Protein AF-A0A932BJ67-F1 (afdb_monomer)

Secondary structure (DSSP, 8-state):
-------S--SSSSSSSSSSSSS--S-----------GGGS-HHHHHHTGGGGGGGGGS-HHHHHHHHHHHTTGGGS-HHHHHHHHHHHHHHHT--HHHHHHHHHHHHHHHTS-HHHHHHHHHHHHHHHHS-HHHHHHHHHHHHHTHHHHHHHTTT-------PPPPP---

Structure (mmCIF, N/CA/C/O backbone):
data_AF-A0A932BJ67-F1
#
_entry.id   AF-A0A932BJ67-F1
#
loop_
_atom_site.group_PDB
_atom_site.id
_atom_site.type_symbol
_atom_site.label_atom_id
_atom_site.label_alt_id
_atom_site.label_comp_id
_atom_site.label_asym_id
_atom_site.label_entity_id
_atom_site.label_seq_id
_atom_site.pdbx_PDB_ins_code
_atom_site.Cartn_x
_atom_site.Cartn_y
_atom_site.Cartn_z
_atom_site.occupancy
_atom_site.B_iso_or_equiv
_atom_site.auth_seq_id
_atom_site.auth_comp_id
_atom_site.auth_asym_id
_atom_site.auth_atom_id
_atom_site.pdbx_PDB_model_num
ATOM 1 N N . MET A 1 1 ? 2.052 -10.017 98.185 1.00 53.16 1 MET A N 1
ATOM 2 C CA . MET A 1 1 ? 0.747 -9.329 98.247 1.00 53.16 1 MET A CA 1
ATOM 3 C C . MET A 1 1 ? 0.734 -8.274 97.160 1.00 53.16 1 MET A C 1
ATOM 5 O O . MET A 1 1 ? 1.427 -7.283 97.335 1.00 53.16 1 MET A O 1
ATOM 9 N N . ALA A 1 2 ? 0.057 -8.565 96.046 1.00 41.28 2 ALA A N 1
ATOM 10 C CA . ALA A 1 2 ? -0.454 -7.647 95.013 1.00 41.28 2 ALA A CA 1
ATOM 11 C C . ALA A 1 2 ? -0.386 -8.300 93.616 1.00 41.28 2 ALA A C 1
ATOM 13 O O . ALA A 1 2 ? 0.198 -7.760 92.680 1.00 41.28 2 ALA A O 1
ATOM 14 N N . GLU A 1 3 ? -0.992 -9.483 93.477 1.00 48.59 3 GLU A N 1
ATOM 15 C CA . GLU A 1 3 ? -1.802 -9.699 92.277 1.00 48.59 3 GLU A CA 1
ATOM 16 C C . GLU A 1 3 ? -2.940 -8.674 92.325 1.00 48.59 3 GLU A C 1
ATOM 18 O O . GLU A 1 3 ? -3.549 -8.533 93.379 1.00 48.59 3 GLU A O 1
ATOM 23 N N . GLU A 1 4 ? -3.162 -7.954 91.224 1.00 52.19 4 GLU A N 1
ATOM 24 C CA . GLU A 1 4 ? -4.424 -7.341 90.769 1.00 52.19 4 GLU A CA 1
ATOM 25 C C . GLU A 1 4 ? -4.150 -6.010 90.060 1.00 52.19 4 GLU A C 1
ATOM 27 O O . GLU A 1 4 ? -4.074 -4.958 90.680 1.00 52.19 4 GLU A O 1
ATOM 32 N N . ALA A 1 5 ? -4.040 -6.048 88.731 1.00 48.34 5 ALA A N 1
ATOM 33 C CA . ALA A 1 5 ? -4.591 -5.002 87.856 1.00 48.34 5 ALA A CA 1
ATOM 34 C C . ALA A 1 5 ? -4.538 -5.440 86.383 1.00 48.34 5 ALA A C 1
ATOM 36 O O . ALA A 1 5 ? -4.222 -4.670 85.477 1.00 48.34 5 ALA A O 1
ATOM 37 N N . ALA A 1 6 ? -4.882 -6.702 86.119 1.00 52.22 6 ALA A N 1
ATOM 38 C CA . ALA A 1 6 ? -5.423 -7.054 84.820 1.00 52.22 6 ALA A CA 1
ATOM 39 C C . ALA A 1 6 ? -6.710 -6.233 84.589 1.00 52.22 6 ALA A C 1
ATOM 41 O O . ALA A 1 6 ? -7.484 -6.018 85.520 1.00 52.22 6 ALA A O 1
ATOM 42 N N . ARG A 1 7 ? -6.991 -5.891 83.323 1.00 53.81 7 ARG A N 1
ATOM 43 C CA . ARG A 1 7 ? -8.302 -5.433 82.803 1.00 53.81 7 ARG A CA 1
ATOM 44 C C . ARG A 1 7 ? -8.608 -3.932 82.810 1.00 53.81 7 ARG A C 1
ATOM 46 O O . ARG A 1 7 ? -9.750 -3.570 83.057 1.00 53.81 7 ARG A O 1
ATOM 53 N N . ARG A 1 8 ? -7.689 -3.040 82.433 1.00 56.88 8 ARG A N 1
ATOM 54 C CA . ARG A 1 8 ? -8.088 -1.688 81.973 1.00 56.88 8 ARG A CA 1
ATOM 55 C C . ARG A 1 8 ? -7.159 -1.176 80.882 1.00 56.88 8 ARG A C 1
ATOM 57 O O . ARG A 1 8 ? -6.176 -0.526 81.197 1.00 56.88 8 ARG A O 1
ATOM 64 N N . THR A 1 9 ? -7.457 -1.516 79.624 1.00 50.31 9 THR A N 1
ATOM 65 C CA . THR A 1 9 ? -7.106 -0.776 78.377 1.00 50.31 9 THR A CA 1
ATOM 66 C C . THR A 1 9 ? -7.390 -1.632 77.130 1.00 50.31 9 THR A C 1
ATOM 68 O O . THR A 1 9 ? -6.640 -1.648 76.165 1.00 50.31 9 THR A O 1
ATOM 71 N N . LEU A 1 10 ? -8.507 -2.360 77.105 1.00 53.25 10 LEU A N 1
ATOM 72 C CA . LEU A 1 10 ? -8.979 -3.036 75.895 1.00 53.25 10 LEU A CA 1
ATOM 73 C C . LEU A 1 10 ? -10.316 -2.417 75.515 1.00 53.25 10 LEU A C 1
ATOM 75 O O . LEU A 1 10 ? -11.318 -2.836 76.068 1.00 53.25 10 LEU A O 1
ATOM 79 N N . THR A 1 11 ? -10.283 -1.392 74.651 1.00 51.72 11 THR A N 1
ATOM 80 C CA . THR A 1 11 ? -11.343 -0.973 73.694 1.00 51.72 11 THR A CA 1
ATOM 81 C C . THR A 1 11 ? -11.142 0.479 73.226 1.00 51.72 11 THR A C 1
ATOM 83 O O . THR A 1 11 ? -12.048 1.298 73.323 1.00 51.72 11 THR A O 1
ATOM 86 N N . ARG A 1 12 ? -9.962 0.849 72.712 1.00 49.72 12 ARG A N 1
ATOM 87 C CA . ARG A 1 12 ? -9.791 2.068 71.884 1.00 49.72 12 ARG A CA 1
ATOM 88 C C . ARG A 1 12 ? -8.692 1.866 70.838 1.00 49.72 12 ARG A C 1
ATOM 90 O O . ARG A 1 12 ? -7.729 2.613 70.785 1.00 49.72 12 ARG A O 1
ATOM 97 N N . ALA A 1 13 ? -8.812 0.813 70.034 1.00 47.31 13 ALA A N 1
ATOM 98 C CA . ALA A 1 13 ? -7.899 0.574 68.912 1.00 47.31 13 ALA A CA 1
ATOM 99 C C . ALA A 1 13 ? -8.558 -0.224 67.769 1.00 47.31 13 ALA A C 1
ATOM 101 O O . ALA A 1 13 ? -7.899 -1.012 67.106 1.00 47.31 13 ALA A O 1
ATOM 102 N N . LEU A 1 14 ? -9.867 -0.051 67.542 1.00 47.88 14 LEU A N 1
ATOM 103 C CA . LEU A 1 14 ? -10.596 -0.686 66.430 1.00 47.88 14 LEU A CA 1
ATOM 104 C C . LEU A 1 14 ? -11.638 0.272 65.830 1.00 47.88 14 LEU A C 1
ATOM 106 O O . LEU A 1 14 ? -12.799 -0.071 65.654 1.00 47.88 14 LEU A O 1
ATOM 110 N N . ALA A 1 15 ? -11.236 1.509 65.548 1.00 46.47 15 ALA A N 1
ATOM 111 C CA . ALA A 1 15 ? -12.067 2.467 64.810 1.00 46.47 15 ALA A CA 1
ATOM 112 C C . ALA A 1 15 ? -11.226 3.319 63.843 1.00 46.47 15 ALA A C 1
ATOM 114 O O . ALA A 1 15 ? -11.505 4.493 63.635 1.00 46.47 15 ALA A O 1
ATOM 115 N N . ALA A 1 16 ? -10.163 2.738 63.278 1.00 45.53 16 ALA A N 1
ATOM 116 C CA . ALA A 1 16 ? -9.284 3.417 62.320 1.00 45.53 16 ALA A CA 1
ATOM 117 C C . ALA A 1 16 ? -8.876 2.538 61.118 1.00 45.53 16 ALA A C 1
ATOM 119 O O . ALA A 1 16 ? -7.980 2.907 60.370 1.00 45.53 16 ALA A O 1
ATOM 120 N N . ILE A 1 17 ? -9.519 1.378 60.910 1.00 50.59 17 ILE A N 1
ATOM 121 C CA . ILE A 1 17 ? -9.182 0.435 59.817 1.00 50.59 17 ILE A CA 1
ATOM 122 C C . ILE A 1 17 ? -10.458 -0.090 59.120 1.00 50.59 17 ILE A C 1
ATOM 124 O O . ILE A 1 17 ? -10.530 -1.234 58.693 1.00 50.59 17 ILE A O 1
ATOM 128 N N . ALA A 1 18 ? -11.511 0.727 59.022 1.00 47.97 18 ALA A N 1
ATOM 129 C CA . ALA A 1 18 ? -12.758 0.319 58.353 1.00 47.97 18 ALA A CA 1
ATOM 130 C C . ALA A 1 18 ? -13.385 1.400 57.454 1.00 47.97 18 ALA A C 1
ATOM 132 O O . ALA A 1 18 ? -14.514 1.240 57.003 1.00 47.97 18 ALA A O 1
ATOM 133 N N . LEU A 1 19 ? -12.665 2.488 57.151 1.00 49.69 19 LEU A N 1
ATOM 134 C CA . LEU A 1 19 ? -13.170 3.544 56.266 1.00 49.69 19 LEU A CA 1
ATOM 135 C C . LEU A 1 19 ? -12.061 4.176 55.413 1.00 49.69 19 LEU A C 1
ATOM 137 O O . LEU A 1 19 ? -11.805 5.368 55.499 1.00 49.69 19 LEU A O 1
ATOM 141 N N . ALA A 1 20 ? -11.377 3.367 54.602 1.00 43.19 20 ALA A N 1
ATOM 142 C CA . ALA A 1 20 ? -10.624 3.856 53.434 1.00 43.19 20 ALA A CA 1
ATOM 143 C C . ALA A 1 20 ? -10.311 2.755 52.396 1.00 43.19 20 ALA A C 1
ATOM 145 O O . ALA A 1 20 ? -9.479 2.951 51.519 1.00 43.19 20 ALA A O 1
ATOM 146 N N . LEU A 1 21 ? -10.979 1.597 52.462 1.00 48.56 21 LEU A N 1
ATOM 147 C CA . LEU A 1 21 ? -10.859 0.506 51.480 1.00 48.56 21 LEU A CA 1
ATOM 148 C C . LEU A 1 21 ? -12.077 0.457 50.538 1.00 48.56 21 LEU A C 1
ATOM 150 O O . LEU A 1 21 ? -12.533 -0.612 50.150 1.00 48.56 21 LEU A O 1
ATOM 154 N N . ALA A 1 22 ? -12.633 1.620 50.186 1.00 48.34 22 ALA A N 1
ATOM 155 C CA . ALA A 1 22 ? -13.812 1.727 49.319 1.00 48.34 22 ALA A CA 1
ATOM 156 C C . ALA A 1 22 ? -13.675 2.795 48.213 1.00 48.34 22 ALA A C 1
ATOM 158 O O . ALA A 1 22 ? -14.675 3.255 47.674 1.00 48.34 22 ALA A O 1
ATOM 159 N N . VAL A 1 23 ? -12.447 3.184 47.842 1.00 47.44 23 VAL A N 1
ATOM 160 C CA . VAL A 1 23 ? -12.171 4.033 46.662 1.00 47.44 23 VAL A CA 1
ATOM 161 C C . VAL A 1 23 ? -10.951 3.485 45.915 1.00 47.44 23 VAL A C 1
ATOM 163 O O . VAL A 1 23 ? -9.901 4.109 45.821 1.00 47.44 23 VAL A O 1
ATOM 166 N N . SER A 1 24 ? -11.031 2.252 45.421 1.00 49.16 24 SER A N 1
ATOM 167 C CA . SER A 1 24 ? -10.001 1.708 44.510 1.00 49.16 24 SER A CA 1
ATOM 168 C C . SER A 1 24 ? -10.584 0.924 43.336 1.00 49.16 24 SER A C 1
ATOM 170 O O . SER A 1 24 ? -9.870 0.198 42.656 1.00 49.16 24 SER A O 1
ATOM 172 N N . ALA A 1 25 ? -11.874 1.109 43.050 1.00 50.03 25 ALA A N 1
ATOM 173 C CA . ALA A 1 25 ? -12.553 0.463 41.931 1.00 50.03 25 ALA A CA 1
ATOM 174 C C . ALA A 1 25 ? -13.132 1.466 40.919 1.00 50.03 25 ALA A C 1
ATOM 176 O O . ALA A 1 25 ? -14.080 1.144 40.207 1.00 50.03 25 ALA A O 1
ATOM 177 N N . VAL A 1 26 ? -12.556 2.671 40.795 1.00 52.72 26 VAL A N 1
ATOM 178 C CA . VAL A 1 26 ? -12.722 3.428 39.545 1.00 52.72 26 VAL A CA 1
ATOM 179 C C . VAL A 1 26 ? -11.823 2.755 38.526 1.00 52.72 26 VAL A C 1
ATOM 181 O O . VAL A 1 26 ? -10.625 3.010 38.445 1.00 52.72 26 VAL A O 1
ATOM 184 N N . ALA A 1 27 ? -12.449 1.794 37.855 1.00 53.69 27 ALA A N 1
ATOM 185 C CA . ALA A 1 27 ? -12.064 1.153 36.620 1.00 53.69 27 ALA A CA 1
ATOM 186 C C . ALA A 1 27 ? -10.825 1.772 35.968 1.00 53.69 27 ALA A C 1
ATOM 188 O O . ALA A 1 27 ? -10.842 2.910 35.493 1.00 53.69 27 ALA A O 1
ATOM 189 N N . ALA A 1 28 ? -9.787 0.950 35.850 1.00 51.56 28 ALA A N 1
ATOM 190 C CA . ALA A 1 28 ? -8.771 1.081 34.827 1.00 51.56 28 ALA A CA 1
ATOM 191 C C . ALA A 1 28 ? -9.424 0.967 33.434 1.00 51.56 28 ALA A C 1
ATOM 193 O O . ALA A 1 28 ? -9.217 0.004 32.702 1.00 51.56 28 ALA A O 1
ATOM 194 N N . ALA A 1 29 ? -10.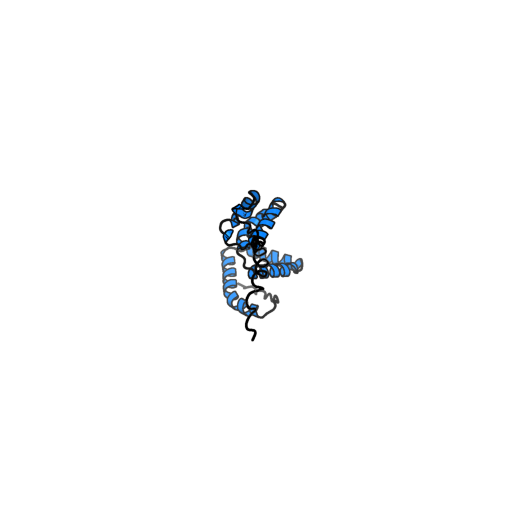217 1.963 33.042 1.00 55.22 29 ALA A N 1
ATOM 195 C CA . ALA A 1 29 ? -10.509 2.257 31.654 1.00 55.22 29 ALA A CA 1
ATOM 196 C C . ALA A 1 29 ? -9.254 2.926 31.084 1.00 55.22 29 ALA A C 1
ATOM 198 O O . ALA A 1 29 ? -9.207 4.130 30.839 1.00 55.22 29 ALA A O 1
ATOM 199 N N . GLY A 1 30 ? -8.193 2.129 30.917 1.00 52.66 30 GLY A N 1
ATOM 200 C CA . GLY A 1 30 ? -7.104 2.512 30.029 1.00 52.66 30 GLY A CA 1
ATOM 201 C C . GLY A 1 30 ? -7.714 2.876 28.672 1.00 52.66 30 GLY A C 1
ATOM 202 O O . GLY A 1 30 ? -8.714 2.268 28.286 1.00 52.66 30 GLY A O 1
ATOM 203 N N . PRO A 1 31 ? -7.180 3.875 27.950 1.00 56.72 31 PRO A N 1
ATOM 204 C CA . PRO A 1 31 ? -7.779 4.335 26.707 1.00 56.72 31 PRO A CA 1
ATOM 205 C C . PRO A 1 31 ? -7.912 3.151 25.751 1.00 56.72 31 PRO A C 1
ATOM 207 O O . PRO A 1 31 ? -6.915 2.660 25.211 1.00 56.72 31 PRO A O 1
ATOM 210 N N . SER A 1 32 ? -9.146 2.683 25.554 1.00 55.66 32 SER A N 1
ATOM 211 C CA . SER A 1 32 ? -9.471 1.683 24.550 1.00 55.66 32 SER A CA 1
ATOM 212 C C . SER A 1 32 ? -8.956 2.229 23.231 1.00 55.66 32 SER A C 1
ATOM 214 O O . SER A 1 32 ? -9.463 3.235 22.726 1.00 55.66 32 SER A O 1
ATOM 216 N N . LYS A 1 33 ? -7.882 1.629 22.701 1.00 60.28 33 LYS A N 1
ATOM 217 C CA . LYS A 1 33 ? -7.380 1.965 21.368 1.00 60.28 33 LYS A CA 1
ATOM 218 C C . LYS A 1 33 ? -8.589 1.845 20.451 1.00 60.28 33 LYS A C 1
ATOM 220 O O . LYS A 1 33 ? -9.121 0.750 20.309 1.00 60.28 33 LYS A O 1
ATOM 225 N N . LYS A 1 34 ? -9.069 2.969 19.907 1.00 63.41 34 LYS A N 1
ATOM 226 C CA . LYS A 1 34 ? -10.185 2.971 18.957 1.00 63.41 34 LYS A CA 1
ATOM 227 C C . LYS A 1 34 ? -9.774 2.049 17.820 1.00 63.41 34 LYS A C 1
ATOM 229 O O . LYS A 1 34 ? -8.873 2.373 17.045 1.00 63.41 34 LYS A O 1
ATOM 234 N N . ASN A 1 35 ? -10.372 0.867 17.789 1.00 66.44 35 ASN A N 1
ATOM 235 C CA . ASN A 1 35 ? -9.978 -0.202 16.888 1.00 66.44 35 ASN A CA 1
ATOM 236 C C . ASN A 1 35 ? -10.684 -0.070 15.536 1.00 66.44 35 ASN A C 1
ATOM 238 O O . ASN A 1 35 ? -10.755 -1.067 14.832 1.00 66.44 35 ASN A O 1
ATOM 242 N N . HIS A 1 36 ? -11.170 1.132 15.175 1.00 80.62 36 HIS A N 1
ATOM 243 C CA . HIS A 1 36 ? -11.802 1.481 13.895 1.00 80.62 36 HIS A CA 1
ATOM 244 C C . HIS A 1 36 ? -12.485 0.268 13.258 1.00 80.62 36 HIS A C 1
ATOM 246 O O . HIS A 1 36 ? -12.037 -0.229 12.217 1.00 80.62 36 HIS A O 1
ATOM 252 N N . SER A 1 37 ? -13.472 -0.293 13.962 1.00 89.94 37 SER A N 1
ATOM 253 C CA . SER A 1 37 ? -14.210 -1.447 13.449 1.00 89.94 37 SER A CA 1
ATOM 254 C C . SER A 1 37 ? -14.924 -1.044 12.157 1.00 89.94 37 SER A C 1
ATOM 256 O O . SER A 1 37 ? -15.171 0.143 11.935 1.00 89.94 37 SER A O 1
ATOM 258 N N . TRP A 1 38 ? -15.226 -1.996 11.265 1.00 92.50 38 TRP A N 1
ATOM 259 C CA . TRP A 1 38 ? -15.860 -1.654 9.980 1.00 92.50 38 TRP A CA 1
ATOM 260 C C . TRP A 1 38 ? -17.158 -0.845 10.170 1.00 92.50 38 TRP A C 1
ATOM 262 O O . TRP A 1 38 ? -17.426 0.082 9.412 1.00 92.50 38 TRP A O 1
ATOM 272 N N . ALA A 1 39 ? -17.922 -1.155 11.222 1.00 91.25 39 ALA A N 1
ATOM 273 C CA . ALA A 1 39 ? -19.176 -0.486 11.562 1.00 91.25 39 ALA A CA 1
ATOM 274 C C . ALA A 1 39 ? -19.007 0.950 12.101 1.00 91.25 39 ALA A C 1
ATOM 276 O O . ALA A 1 39 ? -19.938 1.741 12.012 1.00 91.25 39 ALA A O 1
ATOM 277 N N . GLU A 1 40 ? -17.837 1.307 12.638 1.00 90.56 40 GLU A N 1
ATOM 278 C CA . GLU A 1 40 ? -17.542 2.663 13.137 1.00 90.56 40 GLU A CA 1
ATOM 279 C C . GLU A 1 40 ? -17.156 3.647 12.019 1.00 90.56 40 GLU A C 1
ATOM 281 O O . GLU A 1 40 ? -16.989 4.843 12.270 1.00 90.56 40 GLU A O 1
ATOM 286 N N . LEU A 1 41 ? -16.951 3.151 10.796 1.00 93.81 41 LEU A N 1
ATOM 287 C CA . LEU A 1 41 ? -16.584 3.971 9.647 1.00 93.81 41 LEU A CA 1
ATOM 288 C C . LEU A 1 41 ? -17.795 4.754 9.135 1.00 93.81 41 LEU A C 1
ATOM 290 O O . LEU A 1 41 ? -18.899 4.217 9.057 1.00 93.81 41 LEU A O 1
ATOM 294 N N . THR A 1 42 ? -17.575 6.003 8.717 1.00 94.62 42 THR A N 1
ATOM 295 C CA . THR A 1 42 ? -18.616 6.790 8.035 1.00 94.62 42 THR A CA 1
ATOM 296 C C . THR A 1 42 ? -18.973 6.157 6.690 1.00 94.62 42 THR A C 1
ATOM 298 O O . THR A 1 42 ? -18.156 5.433 6.120 1.00 94.62 42 THR A O 1
ATOM 301 N N . VAL A 1 43 ? -20.158 6.458 6.150 1.00 94.88 43 VAL A N 1
ATOM 302 C CA . VAL A 1 43 ? -20.604 5.931 4.845 1.00 94.88 43 VAL A CA 1
ATOM 303 C C . VAL A 1 43 ? -19.553 6.196 3.759 1.00 94.88 43 VAL A C 1
ATOM 305 O O . VAL A 1 43 ? -19.050 5.248 3.164 1.00 94.88 43 VAL A O 1
ATOM 308 N N . ASP A 1 44 ? -19.082 7.440 3.635 1.00 93.81 44 ASP A N 1
ATOM 309 C CA . ASP A 1 44 ? -18.020 7.810 2.686 1.00 93.81 44 ASP A CA 1
ATOM 310 C C . ASP A 1 44 ? -16.725 6.999 2.880 1.00 93.81 44 ASP A C 1
ATOM 312 O O . ASP A 1 44 ? -16.042 6.630 1.925 1.00 93.81 44 ASP A O 1
ATOM 316 N N . GLN A 1 45 ? -16.351 6.705 4.131 1.00 95.38 45 GLN A N 1
ATOM 317 C CA . GLN A 1 45 ? -15.162 5.900 4.412 1.00 95.38 45 GLN A CA 1
ATOM 318 C C . GLN A 1 45 ? -15.369 4.446 3.999 1.00 95.38 45 GLN A C 1
ATOM 320 O O . GLN A 1 45 ? -14.443 3.845 3.456 1.00 95.38 45 GLN A O 1
ATOM 325 N N . GLN A 1 46 ? -16.553 3.885 4.244 1.00 95.94 46 GLN A N 1
ATOM 326 C CA . GLN A 1 46 ? -16.889 2.523 3.838 1.00 95.94 46 GLN A CA 1
ATOM 327 C C . GLN A 1 46 ? -16.903 2.380 2.316 1.00 95.94 46 GLN A C 1
ATOM 329 O O . GLN A 1 46 ? -16.399 1.380 1.809 1.00 95.94 46 GLN A O 1
ATOM 334 N N . GLU A 1 47 ? -17.405 3.380 1.590 1.00 95.06 47 GLU A N 1
ATOM 335 C CA . GLU A 1 47 ? -17.383 3.401 0.124 1.00 95.06 47 GLU A CA 1
ATOM 336 C C . GLU A 1 47 ? -15.954 3.415 -0.417 1.00 95.06 47 GLU A C 1
ATOM 338 O O . GLU A 1 47 ? -15.577 2.570 -1.231 1.00 95.06 47 GLU A O 1
ATOM 343 N N . VAL A 1 48 ? -15.112 4.323 0.088 1.00 96.06 48 VAL A N 1
ATOM 344 C CA . VAL A 1 48 ? -13.711 4.402 -0.345 1.00 96.06 48 VAL A CA 1
ATOM 345 C C . VAL A 1 48 ? -12.955 3.119 -0.004 1.00 96.06 48 VAL A C 1
ATOM 347 O O . VAL A 1 48 ? -12.133 2.667 -0.800 1.00 96.06 48 VAL A O 1
ATOM 350 N N . LEU A 1 49 ? -13.215 2.529 1.164 1.00 96.62 49 LEU A N 1
ATOM 351 C CA . LEU A 1 49 ? -12.513 1.347 1.670 1.00 96.62 49 LEU A CA 1
ATOM 352 C C . LEU A 1 49 ? -13.180 0.024 1.281 1.00 96.62 49 LEU A C 1
ATOM 354 O O . LEU A 1 49 ? -12.732 -1.028 1.743 1.00 96.62 49 LEU A O 1
ATOM 358 N N . ALA A 1 50 ? -14.200 0.045 0.418 1.00 94.81 50 ALA A N 1
ATOM 359 C CA . ALA A 1 50 ? -14.949 -1.138 0.004 1.00 94.81 50 ALA A CA 1
ATOM 360 C C . ALA A 1 50 ? -14.059 -2.319 -0.443 1.00 94.81 50 ALA A C 1
ATOM 362 O O . ALA A 1 50 ? -14.328 -3.441 0.001 1.00 94.81 50 ALA A O 1
ATOM 363 N N . PRO A 1 51 ? -12.951 -2.123 -1.200 1.00 94.31 51 PRO A N 1
ATOM 364 C CA . PRO A 1 51 ? -12.062 -3.229 -1.572 1.00 94.31 51 PRO A CA 1
ATOM 365 C C . PRO A 1 51 ? -11.422 -3.955 -0.380 1.00 94.31 51 PRO A C 1
ATOM 367 O O . PRO A 1 51 ? -11.041 -5.115 -0.498 1.00 94.31 51 PRO A O 1
ATOM 370 N N . LEU A 1 52 ? -11.289 -3.294 0.774 1.00 95.44 52 LEU A N 1
ATOM 371 C CA . LEU A 1 52 ? -10.684 -3.874 1.975 1.00 95.44 52 LEU A CA 1
ATOM 372 C C . LEU A 1 52 ? -11.683 -4.558 2.899 1.00 95.44 52 LEU A C 1
ATOM 374 O O . LEU A 1 52 ? -11.240 -5.264 3.806 1.00 95.44 52 LEU A O 1
ATOM 378 N N . LYS A 1 53 ? -12.993 -4.395 2.676 1.00 94.44 53 LYS A N 1
ATOM 379 C CA . LYS A 1 53 ? -14.045 -4.975 3.523 1.00 94.44 53 LYS A CA 1
ATOM 380 C C . LYS A 1 53 ? -13.799 -6.451 3.877 1.00 94.44 53 LYS A C 1
ATOM 382 O O . LYS A 1 53 ? -13.837 -6.762 5.066 1.00 94.44 53 LYS A O 1
ATOM 387 N N . PRO A 1 54 ? -13.454 -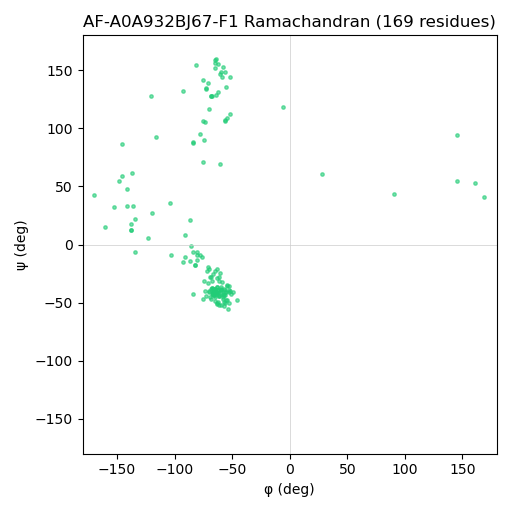7.355 2.931 1.00 93.44 54 PRO A N 1
ATOM 388 C CA . PRO A 1 54 ? -13.307 -8.785 3.232 1.00 93.44 54 PRO A CA 1
ATOM 389 C C . PRO A 1 54 ? -12.186 -9.118 4.224 1.00 93.44 54 PRO A C 1
ATOM 391 O O . PRO A 1 54 ? -12.185 -10.187 4.823 1.00 93.44 54 PRO A O 1
ATOM 394 N N . ARG A 1 55 ? -11.209 -8.222 4.387 1.00 91.88 55 ARG A N 1
ATOM 395 C CA . ARG A 1 55 ? -10.031 -8.432 5.241 1.00 91.88 55 ARG A CA 1
ATOM 396 C C . ARG A 1 55 ? -9.864 -7.374 6.312 1.00 91.88 55 ARG A C 1
ATOM 398 O O . ARG A 1 55 ? -8.844 -7.377 6.995 1.00 91.88 55 ARG A O 1
ATOM 405 N N . TRP A 1 56 ? -10.819 -6.458 6.447 1.00 93.50 56 TRP A N 1
ATOM 406 C CA . TRP A 1 56 ? -10.722 -5.348 7.387 1.00 93.50 56 TRP A CA 1
ATOM 407 C C . TRP A 1 56 ? -10.410 -5.848 8.796 1.00 93.50 56 TRP A C 1
ATOM 409 O O . TRP A 1 56 ? -9.514 -5.324 9.461 1.00 93.50 56 TRP A O 1
ATOM 419 N N . GLU A 1 57 ? -11.048 -6.954 9.185 1.00 91.31 57 GLU A N 1
ATOM 420 C CA . GLU A 1 57 ? -10.842 -7.551 10.497 1.00 91.31 57 GLU A CA 1
ATOM 421 C C . GLU A 1 57 ? -9.467 -8.212 10.687 1.00 91.31 57 GLU A C 1
ATOM 423 O O . GLU A 1 57 ? -8.966 -8.292 11.805 1.00 91.31 57 GLU A O 1
ATOM 428 N N . GLN A 1 58 ? -8.785 -8.578 9.604 1.00 90.94 58 GLN A N 1
ATOM 429 C CA . GLN A 1 58 ? -7.423 -9.122 9.642 1.00 90.94 58 GLN A CA 1
ATOM 430 C C . GLN A 1 58 ? -6.358 -8.018 9.736 1.00 90.94 58 GLN A C 1
ATOM 432 O O . GLN A 1 58 ? -5.207 -8.283 10.084 1.00 90.94 58 GLN A O 1
ATOM 437 N N . LEU A 1 59 ? -6.715 -6.769 9.417 1.00 90.25 59 LEU A N 1
ATOM 438 C CA . LEU A 1 59 ? -5.798 -5.641 9.532 1.00 90.25 59 LEU A CA 1
ATOM 439 C C . LEU A 1 59 ? -5.595 -5.287 11.003 1.00 90.25 59 LEU A C 1
ATOM 441 O O . LEU A 1 59 ? -6.558 -5.113 11.747 1.00 90.25 59 LEU A O 1
ATOM 445 N N . GLY A 1 60 ? -4.344 -5.087 11.414 1.00 89.94 60 GLY A N 1
ATOM 446 C CA . GLY A 1 60 ? -4.050 -4.576 12.752 1.00 89.94 60 GLY A CA 1
ATOM 447 C C . GLY A 1 60 ? -4.562 -3.142 12.938 1.00 89.94 60 GLY A C 1
ATOM 448 O O . GLY A 1 60 ? -4.669 -2.375 11.975 1.00 89.94 60 GLY A O 1
ATOM 449 N N . ALA A 1 61 ? -4.806 -2.728 14.184 1.00 90.50 61 ALA A N 1
ATOM 450 C CA . ALA A 1 61 ? -5.351 -1.402 14.509 1.00 90.50 61 ALA A CA 1
ATOM 451 C C . ALA A 1 61 ? -4.561 -0.233 13.878 1.00 90.50 61 ALA A C 1
ATOM 453 O O . ALA A 1 61 ? -5.134 0.762 13.432 1.00 90.50 61 ALA A O 1
ATOM 454 N N . GLU A 1 62 ? -3.233 -0.355 13.777 1.00 89.19 62 GLU A N 1
ATOM 455 C CA . GLU A 1 62 ? -2.391 0.655 13.127 1.00 89.19 62 GLU A CA 1
ATOM 456 C C . GLU A 1 62 ? -2.631 0.745 11.608 1.00 89.19 62 GLU A C 1
ATOM 458 O O . GLU A 1 62 ? -2.605 1.838 11.042 1.00 89.19 62 GLU A O 1
ATOM 463 N N . GLN A 1 63 ? -2.869 -0.389 10.937 1.00 90.19 63 GLN A N 1
ATOM 464 C CA . GLN A 1 63 ? -3.185 -0.424 9.506 1.00 90.19 63 GLN A CA 1
ATOM 465 C C . GLN A 1 63 ? -4.565 0.173 9.244 1.00 90.19 63 GLN A C 1
ATOM 467 O O . GLN A 1 63 ? -4.680 1.021 8.360 1.00 90.19 63 GLN A O 1
ATOM 472 N N . ARG A 1 64 ? -5.575 -0.201 10.043 1.00 93.31 64 ARG A N 1
ATOM 473 C CA . ARG A 1 64 ? -6.928 0.369 9.952 1.00 93.31 64 ARG A CA 1
ATOM 474 C C . ARG A 1 64 ? -6.888 1.886 10.101 1.00 93.31 64 ARG A C 1
ATOM 476 O O . ARG A 1 64 ? -7.331 2.598 9.208 1.00 93.31 64 ARG A O 1
ATOM 483 N N . ARG A 1 65 ? -6.220 2.400 11.144 1.00 93.38 65 ARG A N 1
ATOM 484 C CA . ARG A 1 65 ? -6.050 3.849 11.362 1.00 93.38 65 ARG A CA 1
ATOM 485 C C . ARG A 1 65 ? -5.415 4.563 10.160 1.00 93.38 65 ARG A C 1
ATOM 487 O O . ARG A 1 65 ? -5.839 5.659 9.798 1.00 93.38 65 ARG A O 1
ATOM 494 N N . LYS A 1 66 ? -4.408 3.957 9.520 1.00 92.75 66 LYS A N 1
ATOM 495 C CA . LYS A 1 66 ? -3.771 4.524 8.316 1.00 92.75 66 LYS A CA 1
ATOM 496 C C . LYS A 1 66 ? -4.725 4.561 7.123 1.00 92.75 66 LYS A C 1
ATOM 498 O O . LYS A 1 66 ? -4.761 5.576 6.433 1.00 92.75 66 LYS A O 1
ATOM 503 N N . TRP A 1 67 ? -5.493 3.497 6.898 1.00 95.12 67 TRP A N 1
ATOM 504 C CA . TRP A 1 67 ? -6.483 3.439 5.821 1.00 95.12 67 TRP A CA 1
ATOM 505 C C . TRP A 1 67 ? -7.630 4.425 6.027 1.00 95.12 67 TRP A C 1
ATOM 507 O O . TRP A 1 67 ? -7.962 5.146 5.091 1.00 95.12 67 TRP A O 1
ATOM 517 N N . VAL A 1 68 ? -8.133 4.571 7.255 1.00 95.44 68 VAL A N 1
ATOM 518 C CA . VAL A 1 68 ? -9.109 5.619 7.603 1.00 95.44 68 VAL A CA 1
ATOM 519 C C . VAL A 1 68 ? -8.548 7.015 7.301 1.00 95.44 68 VAL A C 1
ATOM 521 O O . VAL A 1 68 ? -9.220 7.848 6.696 1.00 95.44 68 VAL A O 1
ATOM 524 N N . GLY A 1 69 ? -7.277 7.271 7.629 1.00 95.31 69 GLY A N 1
ATOM 525 C CA . GLY A 1 69 ? -6.612 8.534 7.284 1.00 95.31 69 GLY A CA 1
ATOM 526 C C . GLY A 1 69 ? -6.402 8.761 5.778 1.00 95.31 69 GLY A C 1
ATOM 527 O O . GLY A 1 69 ? -6.286 9.906 5.335 1.00 95.31 69 GLY A O 1
ATOM 528 N N . ILE A 1 70 ? -6.331 7.698 4.971 1.00 95.50 70 ILE A N 1
ATOM 529 C CA . ILE A 1 70 ? -6.330 7.797 3.502 1.00 95.50 70 ILE A CA 1
ATOM 530 C C . ILE A 1 70 ? -7.743 8.108 3.010 1.00 95.50 70 ILE A C 1
ATOM 532 O O . ILE A 1 70 ? -7.898 9.054 2.244 1.00 95.50 70 ILE A O 1
ATOM 536 N N . ALA A 1 71 ? -8.754 7.390 3.505 1.00 95.94 71 ALA A N 1
ATOM 537 C CA . ALA A 1 71 ? -10.154 7.603 3.149 1.00 95.94 71 ALA A CA 1
ATOM 538 C C . ALA A 1 71 ? -10.604 9.043 3.429 1.00 95.94 71 ALA A C 1
ATOM 540 O O . ALA A 1 71 ? -11.207 9.670 2.569 1.00 95.94 71 ALA A O 1
ATOM 541 N N . LYS A 1 72 ? -10.182 9.634 4.556 1.00 96.12 72 LYS A N 1
ATOM 542 C CA . LYS A 1 72 ? -10.460 11.046 4.876 1.00 96.12 72 LYS A CA 1
ATOM 543 C C . LYS A 1 72 ? -9.914 12.040 3.837 1.00 96.12 72 LYS A C 1
ATOM 545 O O . LYS A 1 72 ? -10.489 13.104 3.647 1.00 96.12 72 LYS A O 1
ATOM 550 N N . ARG A 1 73 ? -8.783 11.733 3.196 1.00 96.56 73 ARG A N 1
ATOM 551 C CA . ARG A 1 73 ? -8.142 12.612 2.196 1.00 96.56 73 ARG A CA 1
ATOM 552 C C . ARG A 1 73 ? -8.573 12.300 0.767 1.00 96.56 73 ARG A C 1
ATOM 554 O O . ARG A 1 73 ? -8.321 13.108 -0.118 1.00 96.56 73 ARG A O 1
ATOM 561 N N . TYR A 1 74 ? -9.181 11.138 0.548 1.00 96.81 74 TYR A N 1
ATOM 562 C CA . TYR A 1 74 ? -9.527 10.616 -0.768 1.00 96.81 74 TYR A CA 1
ATOM 563 C C . TYR A 1 74 ? -10.406 11.569 -1.601 1.00 96.81 74 TYR A C 1
ATOM 565 O O . TYR A 1 74 ? -10.045 11.796 -2.757 1.00 96.81 74 TYR A O 1
ATOM 573 N N . PRO A 1 75 ? -11.453 12.219 -1.045 1.00 95.25 75 PRO A N 1
ATOM 574 C CA . PRO A 1 75 ? -12.286 13.148 -1.816 1.00 95.25 75 PRO A CA 1
ATOM 575 C C . PRO A 1 75 ? -11.519 14.358 -2.369 1.00 95.25 75 PRO A C 1
ATOM 577 O O . PRO A 1 75 ? -11.873 14.885 -3.416 1.00 95.25 75 PRO A O 1
ATOM 580 N N . GLY A 1 76 ? -10.440 14.780 -1.698 1.00 96.00 76 GLY A N 1
ATOM 581 C CA . GLY A 1 76 ? -9.590 15.893 -2.137 1.00 96.00 76 GLY A CA 1
ATOM 582 C C . GLY A 1 76 ? -8.480 15.504 -3.121 1.00 96.00 76 GLY A C 1
ATOM 583 O O . GLY A 1 76 ? -7.705 16.364 -3.532 1.00 96.00 76 GLY A O 1
ATOM 584 N N . MET A 1 77 ? -8.346 14.220 -3.472 1.00 96.44 77 MET A N 1
ATOM 585 C CA . MET A 1 77 ? -7.343 13.753 -4.435 1.00 96.44 77 MET A CA 1
ATOM 586 C C . MET A 1 77 ? -7.809 13.971 -5.875 1.00 96.44 77 MET A C 1
ATOM 588 O O . MET A 1 77 ? -9.005 13.951 -6.160 1.00 96.44 77 MET A O 1
ATOM 592 N N . LYS A 1 78 ? -6.867 14.088 -6.817 1.00 97.88 78 LYS A N 1
ATOM 593 C CA . LYS A 1 78 ? -7.210 14.142 -8.247 1.00 97.88 78 LYS A CA 1
ATOM 594 C C . LYS A 1 78 ? -7.831 12.809 -8.699 1.00 97.88 78 LYS A C 1
ATOM 596 O O . LYS A 1 78 ? -7.421 11.763 -8.191 1.00 97.88 78 LYS A O 1
ATOM 601 N N . PRO A 1 79 ? -8.706 12.778 -9.722 1.00 96.25 79 PRO A N 1
ATOM 602 C CA . PRO A 1 79 ? -9.342 11.534 -10.183 1.00 96.25 79 PRO A CA 1
ATOM 603 C C . PRO A 1 79 ? -8.345 10.406 -10.506 1.00 96.25 79 PRO A C 1
ATOM 605 O O . PRO A 1 79 ? -8.534 9.248 -10.138 1.00 96.25 79 PRO A O 1
ATOM 608 N N . GLN A 1 80 ? -7.204 10.748 -11.112 1.00 95.38 80 GLN A N 1
ATOM 609 C CA . GLN A 1 80 ? -6.156 9.773 -11.419 1.00 95.38 80 GLN A CA 1
ATOM 610 C C . GLN A 1 80 ? -5.479 9.203 -10.155 1.00 95.38 80 GLN A C 1
ATOM 612 O O . GLN A 1 80 ? -5.019 8.062 -10.142 1.00 95.38 80 GLN A O 1
ATOM 617 N N . GLU A 1 81 ? -5.375 9.991 -9.084 1.00 94.75 81 GLU A N 1
ATOM 618 C CA . GLU A 1 81 ? -4.849 9.538 -7.792 1.00 94.75 81 GLU A CA 1
ATOM 619 C C . GLU A 1 81 ? -5.845 8.627 -7.086 1.00 94.75 81 GLU A C 1
ATOM 621 O O . GLU A 1 81 ? -5.459 7.555 -6.621 1.00 94.75 81 GLU A O 1
ATOM 626 N N . GLN A 1 82 ? -7.119 9.017 -7.084 1.00 96.12 82 GLN A N 1
ATOM 627 C CA . GLN A 1 82 ? -8.226 8.227 -6.556 1.00 96.12 82 GLN A CA 1
ATOM 628 C C . GLN A 1 82 ? -8.269 6.831 -7.190 1.00 96.12 82 GLN A C 1
ATOM 630 O O . GLN A 1 82 ? -8.304 5.822 -6.479 1.00 96.12 82 GLN A O 1
ATOM 635 N N . GLN A 1 83 ? -8.161 6.758 -8.520 1.00 95.88 83 GLN A N 1
ATOM 636 C CA . GLN A 1 83 ? -8.115 5.491 -9.248 1.00 95.88 83 GLN A CA 1
ATOM 637 C C . GLN A 1 83 ? -6.901 4.642 -8.847 1.00 95.88 83 GLN A C 1
ATOM 639 O O . GLN A 1 83 ? -7.030 3.442 -8.598 1.00 95.88 83 GLN A O 1
ATOM 644 N N . ARG A 1 84 ? -5.711 5.250 -8.732 1.00 94.94 84 ARG A N 1
ATOM 645 C CA . ARG A 1 84 ? -4.499 4.529 -8.305 1.00 94.94 84 ARG A CA 1
ATOM 646 C C . ARG A 1 84 ? -4.621 3.975 -6.892 1.00 94.94 84 ARG A C 1
ATOM 648 O O . ARG A 1 84 ? -4.125 2.877 -6.642 1.00 94.94 84 ARG A O 1
ATOM 655 N N . VAL A 1 85 ? -5.231 4.731 -5.979 1.00 95.25 85 VAL A N 1
ATOM 656 C CA . VAL A 1 85 ? -5.485 4.270 -4.612 1.00 95.25 85 VAL A CA 1
ATOM 657 C C . VAL A 1 85 ? -6.386 3.043 -4.657 1.00 95.25 85 VAL A C 1
ATOM 659 O O . VAL A 1 85 ? -5.968 2.012 -4.145 1.00 95.25 85 VAL A O 1
ATOM 662 N N . GLN A 1 86 ? -7.528 3.105 -5.346 1.00 94.69 86 GLN A N 1
ATOM 663 C CA . GLN A 1 86 ? -8.467 1.979 -5.456 1.00 94.69 86 GLN A CA 1
ATOM 664 C C . GLN A 1 86 ? -7.811 0.723 -6.041 1.00 94.69 86 GLN A C 1
ATOM 666 O O . GLN A 1 86 ? -7.846 -0.344 -5.434 1.00 94.69 86 GLN A O 1
ATOM 671 N N . GLN A 1 87 ? -7.105 0.859 -7.166 1.00 94.12 87 GLN A N 1
ATOM 672 C CA . GLN A 1 87 ? -6.450 -0.267 -7.844 1.00 94.12 87 GLN A CA 1
ATOM 673 C C . GLN A 1 87 ? -5.375 -0.959 -6.999 1.00 94.12 87 GLN A C 1
ATOM 675 O O . GLN A 1 87 ? -5.108 -2.147 -7.169 1.00 94.12 87 GLN A O 1
ATOM 680 N N . ARG A 1 88 ? -4.689 -0.212 -6.129 1.00 93.81 88 ARG A N 1
ATOM 681 C CA . ARG A 1 88 ? -3.553 -0.726 -5.349 1.00 93.81 88 ARG A CA 1
ATOM 682 C C . ARG A 1 88 ? -3.909 -1.031 -3.902 1.00 93.81 88 ARG A C 1
ATOM 684 O O . ARG A 1 88 ? -3.077 -1.621 -3.214 1.00 93.81 88 ARG A O 1
ATOM 691 N N . MET A 1 89 ? -5.101 -0.637 -3.459 1.00 94.25 89 MET A N 1
ATOM 692 C CA . MET A 1 89 ? -5.535 -0.672 -2.067 1.00 94.25 89 MET A CA 1
ATOM 693 C C . MET A 1 89 ? -5.356 -2.059 -1.458 1.00 94.25 89 MET A C 1
ATOM 695 O O . MET A 1 89 ? -4.623 -2.226 -0.481 1.00 94.25 89 MET A O 1
ATOM 699 N N . ASP A 1 90 ? -5.952 -3.056 -2.108 1.00 91.50 90 ASP A N 1
ATOM 700 C CA . ASP A 1 90 ? -5.928 -4.447 -1.677 1.00 91.50 90 ASP A CA 1
ATOM 701 C C . ASP A 1 90 ? -4.494 -4.976 -1.538 1.00 91.50 90 ASP A C 1
ATOM 703 O O . ASP A 1 90 ? -4.072 -5.416 -0.465 1.00 91.50 90 ASP A O 1
ATOM 707 N N . LYS A 1 91 ? -3.700 -4.819 -2.604 1.00 91.75 91 LYS A N 1
ATOM 708 C CA . LYS A 1 91 ? -2.299 -5.250 -2.651 1.00 91.75 91 LYS A CA 1
ATOM 709 C C . LYS A 1 91 ? -1.446 -4.571 -1.586 1.00 91.75 91 LYS A C 1
ATOM 711 O O . LYS A 1 91 ? -0.527 -5.179 -1.060 1.00 91.75 91 LYS A O 1
ATOM 716 N N . TRP A 1 92 ? -1.697 -3.301 -1.287 1.00 91.75 92 TRP A N 1
ATOM 717 C CA . TRP A 1 92 ? -0.936 -2.576 -0.270 1.00 91.75 92 TRP A CA 1
ATOM 718 C C . TRP A 1 92 ? -1.310 -3.004 1.145 1.00 91.75 92 TRP A C 1
ATOM 720 O O . TRP A 1 92 ? -0.450 -2.997 2.029 1.00 91.75 92 TRP A O 1
ATOM 730 N N . ALA A 1 93 ? -2.566 -3.392 1.361 1.00 91.06 93 ALA A N 1
ATOM 731 C CA . ALA A 1 93 ? -3.035 -3.884 2.645 1.00 91.06 93 ALA A CA 1
ATOM 732 C C . ALA A 1 93 ? -2.434 -5.252 3.017 1.00 91.06 93 ALA A C 1
ATOM 734 O O . ALA A 1 93 ? -2.241 -5.498 4.206 1.00 91.06 93 ALA A O 1
ATOM 735 N N . THR A 1 94 ? -2.064 -6.092 2.038 1.00 90.75 94 THR A N 1
ATOM 736 C CA . THR A 1 94 ? -1.396 -7.388 2.290 1.00 90.75 94 THR A CA 1
ATOM 737 C C . THR A 1 94 ? 0.099 -7.288 2.561 1.00 90.75 94 THR A C 1
ATOM 739 O O . THR A 1 94 ? 0.699 -8.265 3.007 1.00 90.75 94 THR A O 1
ATOM 742 N N . LEU A 1 95 ? 0.732 -6.140 2.295 1.00 90.88 95 LEU A N 1
ATOM 743 C CA . LEU A 1 95 ? 2.183 -6.043 2.416 1.00 90.88 95 LEU A CA 1
ATOM 744 C C . LEU A 1 95 ? 2.639 -6.169 3.872 1.00 90.88 95 LEU A C 1
ATOM 746 O O . LEU A 1 95 ? 2.254 -5.379 4.745 1.00 90.88 95 LEU A O 1
ATOM 750 N N . THR A 1 96 ? 3.582 -7.080 4.103 1.00 88.75 96 THR A N 1
ATOM 751 C CA . THR A 1 96 ? 4.242 -7.222 5.403 1.00 88.75 96 THR A CA 1
ATOM 752 C C . THR A 1 96 ? 5.043 -5.958 5.754 1.00 88.75 96 THR A C 1
ATOM 754 O O . THR A 1 96 ? 5.378 -5.144 4.879 1.00 88.75 96 THR A O 1
ATOM 757 N N . PRO A 1 97 ? 5.377 -5.722 7.038 1.00 85.12 97 PRO A N 1
ATOM 758 C CA . PRO A 1 97 ? 6.233 -4.601 7.427 1.00 85.12 97 PRO A CA 1
ATOM 759 C C . PRO A 1 97 ? 7.553 -4.549 6.645 1.00 85.12 97 PRO A C 1
ATOM 761 O O . PRO A 1 97 ? 7.964 -3.467 6.218 1.00 85.12 97 PRO A O 1
ATOM 764 N N . GLU A 1 98 ? 8.169 -5.705 6.401 1.00 89.44 98 GLU A N 1
ATOM 765 C CA . GLU A 1 98 ? 9.410 -5.841 5.638 1.00 89.44 98 GLU A CA 1
ATOM 766 C C . GLU A 1 98 ? 9.221 -5.514 4.158 1.00 89.44 98 GLU A C 1
ATOM 768 O O . GLU A 1 98 ? 9.964 -4.697 3.615 1.00 89.44 98 GLU A O 1
ATOM 773 N N . GLN A 1 99 ? 8.178 -6.049 3.515 1.00 90.12 99 GLN A N 1
ATOM 774 C CA . GLN A 1 99 ? 7.859 -5.727 2.120 1.00 90.12 99 GLN A CA 1
ATOM 775 C C . GLN A 1 99 ? 7.599 -4.230 1.936 1.00 90.12 99 GLN A C 1
ATOM 777 O O . GLN A 1 99 ? 8.060 -3.627 0.967 1.00 90.12 99 GLN A O 1
ATOM 782 N N . ARG A 1 100 ? 6.924 -3.587 2.898 1.00 89.06 100 ARG A N 1
ATOM 783 C CA . ARG A 1 100 ? 6.728 -2.132 2.881 1.00 89.06 100 ARG A CA 1
ATOM 784 C C . ARG A 1 100 ? 8.034 -1.364 3.083 1.00 89.06 100 ARG A C 1
ATOM 786 O O . ARG A 1 100 ? 8.201 -0.315 2.467 1.00 89.06 100 ARG A O 1
ATOM 793 N N . ARG A 1 101 ? 8.953 -1.843 3.934 1.00 90.81 101 ARG A N 1
ATOM 794 C CA . ARG A 1 101 ? 10.297 -1.247 4.085 1.00 90.81 101 ARG A CA 1
ATOM 795 C C . ARG A 1 101 ? 11.068 -1.343 2.772 1.00 90.81 101 ARG A C 1
ATOM 797 O O . ARG A 1 101 ? 11.523 -0.319 2.279 1.00 90.81 101 ARG A O 1
ATOM 804 N N . ALA A 1 102 ? 11.112 -2.525 2.165 1.00 93.44 102 ALA A N 1
ATOM 805 C CA . ALA A 1 102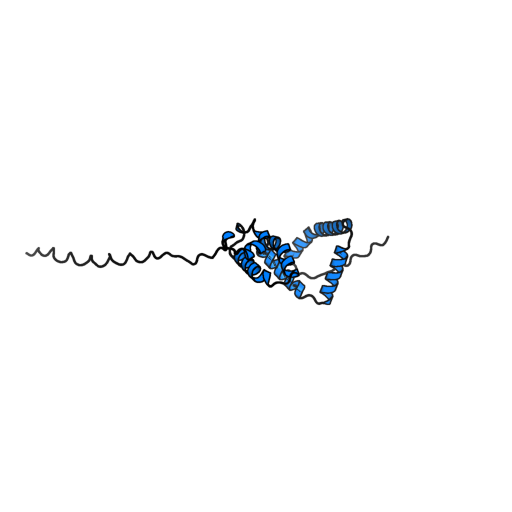 ? 11.760 -2.737 0.877 1.00 93.44 102 ALA A CA 1
ATOM 806 C C . ALA A 1 102 ? 11.162 -1.845 -0.226 1.00 93.44 102 ALA A C 1
ATOM 808 O O . ALA A 1 102 ? 11.906 -1.211 -0.968 1.00 93.44 102 ALA A O 1
ATOM 809 N N . ALA A 1 103 ? 9.832 -1.723 -0.298 1.00 90.69 103 ALA A N 1
ATOM 810 C CA . ALA A 1 103 ? 9.164 -0.845 -1.259 1.00 90.69 103 ALA A CA 1
ATOM 811 C C . ALA A 1 103 ? 9.529 0.637 -1.058 1.00 90.69 103 ALA A C 1
ATOM 813 O O . ALA A 1 103 ? 9.756 1.351 -2.034 1.00 90.69 103 ALA A O 1
ATOM 814 N N . ARG A 1 104 ? 9.622 1.101 0.197 1.00 91.19 104 ARG A N 1
ATOM 815 C CA . ARG A 1 104 ? 10.056 2.472 0.516 1.00 91.19 104 ARG A CA 1
ATOM 816 C C . ARG A 1 104 ? 11.506 2.724 0.119 1.00 91.19 104 ARG A C 1
ATOM 818 O O . ARG A 1 104 ? 11.785 3.750 -0.495 1.00 91.19 104 ARG A O 1
ATOM 825 N N . GLU A 1 105 ? 12.408 1.794 0.422 1.00 94.25 105 GLU A N 1
ATOM 826 C CA . GLU A 1 105 ? 13.814 1.918 0.025 1.00 94.25 105 GLU A CA 1
ATOM 827 C C . GLU A 1 105 ? 13.976 1.890 -1.494 1.00 94.25 105 GLU A C 1
ATOM 829 O O . GLU A 1 105 ? 14.723 2.695 -2.046 1.00 94.25 105 GLU A O 1
ATOM 834 N N . GLN A 1 106 ? 13.213 1.043 -2.189 1.00 91.12 106 GLN A N 1
ATOM 835 C CA . GLN A 1 106 ? 13.211 1.016 -3.647 1.00 91.12 106 GLN A CA 1
ATOM 836 C C . GLN A 1 106 ? 12.686 2.327 -4.240 1.00 91.12 106 GLN A C 1
ATOM 838 O O . GLN A 1 106 ? 13.252 2.852 -5.193 1.00 91.12 106 GLN A O 1
ATOM 843 N N . TYR A 1 107 ? 11.627 2.895 -3.667 1.00 91.75 107 TYR A N 1
ATOM 844 C CA . TYR A 1 107 ? 11.132 4.200 -4.092 1.00 91.75 107 TYR A CA 1
ATOM 845 C C . TYR A 1 107 ? 12.189 5.295 -3.884 1.00 91.75 107 TYR A C 1
ATOM 847 O O . TYR A 1 107 ? 12.448 6.096 -4.783 1.00 91.75 107 TYR A O 1
ATOM 855 N N . LYS A 1 108 ? 12.858 5.290 -2.725 1.00 92.88 108 LYS A N 1
ATOM 856 C CA . LYS A 1 108 ? 13.932 6.235 -2.400 1.00 92.88 108 LYS A CA 1
ATOM 857 C C . LYS A 1 108 ? 15.127 6.088 -3.342 1.00 92.88 108 LYS A C 1
ATOM 859 O O . LYS A 1 108 ? 15.684 7.098 -3.760 1.00 92.88 108 LYS A O 1
ATOM 864 N N . SER A 1 109 ? 15.528 4.865 -3.686 1.00 91.06 109 SER A N 1
ATOM 865 C CA . SER A 1 109 ? 16.6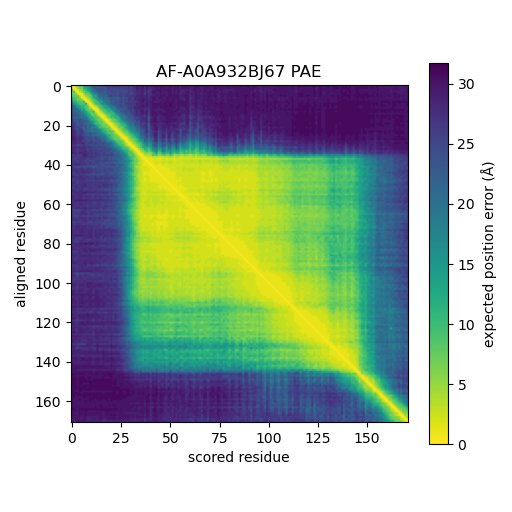37 4.621 -4.615 1.00 91.06 109 SER A CA 1
ATOM 866 C C . SER A 1 109 ? 16.292 5.074 -6.035 1.00 91.06 109 SER A C 1
ATOM 868 O O . SER A 1 109 ? 17.096 5.763 -6.658 1.00 91.06 109 SER A O 1
ATOM 870 N N . MET A 1 110 ? 15.074 4.796 -6.510 1.00 89.56 110 MET A N 1
ATOM 871 C CA . MET A 1 110 ? 14.586 5.276 -7.807 1.00 89.56 110 MET A CA 1
ATOM 872 C C . MET A 1 110 ? 14.491 6.806 -7.867 1.00 89.56 110 MET A C 1
ATOM 874 O O . MET A 1 110 ? 14.797 7.400 -8.899 1.0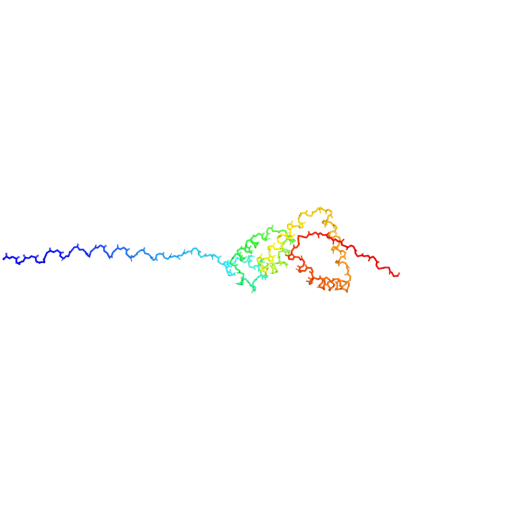0 89.56 110 MET A O 1
ATOM 878 N N . GLY A 1 111 ? 14.109 7.456 -6.764 1.00 88.38 111 GLY A N 1
ATOM 879 C CA . GLY A 1 111 ? 14.054 8.917 -6.664 1.00 88.38 111 GLY A CA 1
ATOM 880 C C . GLY A 1 111 ? 15.420 9.604 -6.782 1.00 88.38 111 GLY A C 1
ATOM 881 O O . GLY A 1 111 ? 15.477 10.765 -7.173 1.00 88.38 111 GLY A O 1
ATOM 882 N N . LYS A 1 112 ? 16.517 8.889 -6.497 1.00 91.62 112 LYS A N 1
ATOM 883 C CA . LYS A 1 112 ? 17.899 9.391 -6.624 1.00 91.62 112 LYS A CA 1
ATOM 884 C C . LYS A 1 112 ? 18.472 9.267 -8.039 1.00 91.62 112 LYS A C 1
ATOM 886 O O . LYS A 1 112 ? 19.590 9.714 -8.282 1.00 91.62 112 LYS A O 1
ATOM 891 N N . LEU A 1 113 ? 17.762 8.621 -8.964 1.00 91.94 113 LEU A N 1
ATOM 892 C CA . LEU A 1 113 ? 18.231 8.463 -10.338 1.00 91.94 113 LEU A CA 1
ATOM 893 C C . LEU A 1 113 ? 18.190 9.804 -11.081 1.00 91.94 113 LEU A C 1
ATOM 895 O O . LEU A 1 113 ? 17.208 10.548 -10.987 1.00 91.94 113 LEU A O 1
ATOM 899 N N . SER A 1 114 ? 19.229 10.079 -11.877 1.00 93.75 114 SER A N 1
ATOM 900 C CA . SER A 1 114 ? 19.254 11.262 -12.741 1.00 93.75 114 SER A CA 1
ATOM 901 C C . SER A 1 114 ? 18.055 11.257 -13.707 1.00 93.75 114 SER A C 1
ATOM 903 O O . SER A 1 114 ? 17.525 10.186 -14.031 1.00 93.75 114 SER A O 1
ATOM 905 N N . PRO A 1 115 ? 17.577 12.432 -14.159 1.00 91.69 115 PRO A N 1
ATOM 906 C CA . PRO A 1 115 ? 16.484 12.519 -15.129 1.00 91.69 115 PRO A CA 1
ATOM 907 C C . PRO A 1 115 ? 16.719 11.654 -16.374 1.00 91.69 115 PRO A C 1
ATOM 909 O O . PRO A 1 115 ? 15.818 10.919 -16.771 1.00 91.69 115 PRO A O 1
ATOM 912 N N . GLU A 1 116 ? 17.943 11.660 -16.904 1.00 92.50 116 GLU A N 1
ATOM 913 C CA . GLU A 1 116 ? 18.360 10.835 -18.044 1.00 92.50 116 GLU A CA 1
ATOM 914 C C . GLU A 1 116 ? 18.198 9.341 -17.757 1.00 92.50 116 GLU A C 1
ATOM 916 O O . GLU A 1 116 ? 17.496 8.646 -18.485 1.00 92.50 116 GLU A O 1
ATOM 921 N N . LYS A 1 117 ? 18.740 8.849 -16.633 1.00 91.12 117 LYS A N 1
ATOM 922 C CA . LYS A 1 117 ? 18.602 7.436 -16.245 1.00 91.12 117 LYS A CA 1
ATOM 923 C C . LYS A 1 117 ? 17.137 7.034 -16.082 1.00 91.12 117 LYS A C 1
ATOM 925 O O . LYS A 1 117 ? 16.754 5.930 -16.461 1.00 91.12 117 LYS A O 1
ATOM 930 N N . ARG A 1 118 ? 16.295 7.917 -15.535 1.00 90.50 118 ARG A N 1
ATOM 931 C CA . ARG A 1 118 ? 14.848 7.667 -15.423 1.00 90.50 118 ARG A CA 1
ATOM 932 C C . ARG A 1 118 ? 14.171 7.603 -16.791 1.00 90.50 118 ARG A C 1
ATOM 934 O O . ARG A 1 118 ? 13.273 6.781 -16.959 1.00 90.50 118 ARG A O 1
ATOM 941 N N . LEU A 1 119 ? 14.577 8.441 -17.744 1.00 92.00 119 LEU A N 1
ATOM 942 C CA . LEU A 1 119 ? 14.060 8.415 -19.111 1.00 92.00 119 LEU A CA 1
ATOM 943 C C . LEU A 1 119 ? 14.442 7.111 -19.816 1.00 92.00 119 LEU A C 1
ATOM 945 O O . LEU A 1 119 ? 13.557 6.429 -20.326 1.00 92.00 119 LEU A O 1
ATOM 949 N N . THR A 1 120 ? 15.715 6.716 -19.748 1.00 93.44 120 THR A N 1
ATOM 950 C CA . THR A 1 120 ? 16.194 5.459 -20.337 1.00 93.44 120 THR A CA 1
ATOM 951 C C . THR A 1 120 ? 15.437 4.255 -19.774 1.00 93.44 120 THR A C 1
ATOM 953 O O . THR A 1 120 ? 14.964 3.413 -20.530 1.00 93.44 120 THR A O 1
ATOM 956 N N . LEU A 1 121 ? 15.236 4.190 -18.452 1.00 90.81 121 LEU A N 1
ATOM 957 C CA . LEU A 1 121 ? 14.456 3.110 -17.836 1.00 90.81 121 LEU A CA 1
ATOM 958 C C . LEU A 1 121 ? 12.992 3.099 -18.297 1.00 90.81 121 LEU A C 1
ATOM 960 O O . LEU A 1 121 ? 12.410 2.030 -18.461 1.00 90.81 121 LEU A O 1
ATOM 964 N N . ARG A 1 122 ? 12.381 4.272 -18.504 1.00 89.94 122 ARG A N 1
ATOM 965 C CA . ARG A 1 122 ? 11.009 4.364 -19.027 1.00 89.94 122 ARG A CA 1
ATOM 966 C C . ARG A 1 122 ? 10.916 3.873 -20.469 1.00 89.94 122 ARG A C 1
ATOM 968 O O . ARG A 1 122 ? 9.953 3.183 -20.778 1.00 89.94 122 ARG A O 1
ATOM 975 N N . GLN A 1 123 ? 11.891 4.206 -21.313 1.00 92.81 123 GLN A N 1
ATOM 976 C CA . GLN A 1 123 ? 11.955 3.741 -22.702 1.00 92.81 123 GLN A CA 1
ATOM 977 C C . GLN A 1 123 ? 12.103 2.220 -22.763 1.00 92.81 123 GLN A C 1
ATOM 979 O O . GLN A 1 123 ? 11.257 1.556 -23.351 1.00 92.81 123 GLN A O 1
ATOM 984 N N . GLN A 1 124 ? 13.072 1.661 -22.030 1.00 91.19 124 GLN A N 1
ATOM 985 C CA . GLN A 1 124 ? 13.264 0.209 -21.934 1.00 91.19 124 GLN A CA 1
ATOM 986 C C . GLN A 1 124 ? 12.003 -0.509 -21.438 1.00 91.19 124 GLN A C 1
ATOM 988 O O . GLN A 1 124 ? 11.653 -1.585 -21.916 1.00 91.19 124 GLN A O 1
ATOM 993 N N . TRP A 1 125 ? 11.289 0.089 -20.481 1.00 90.94 125 TRP A N 1
ATOM 994 C CA . TRP A 1 125 ? 10.027 -0.466 -20.004 1.00 90.94 125 TRP A CA 1
ATOM 995 C C . TRP A 1 125 ? 8.913 -0.399 -21.055 1.00 90.94 125 TRP A C 1
ATOM 997 O O . TRP A 1 125 ? 8.121 -1.333 -21.158 1.00 90.94 125 TRP A O 1
ATOM 1007 N N . ALA A 1 126 ? 8.833 0.682 -21.832 1.00 91.81 126 ALA A N 1
ATOM 1008 C CA . ALA A 1 126 ? 7.858 0.818 -22.910 1.00 91.81 126 ALA A CA 1
ATOM 1009 C C . ALA A 1 126 ? 8.119 -0.190 -24.039 1.00 91.81 126 ALA A C 1
ATOM 1011 O O . ALA A 1 126 ? 7.187 -0.862 -24.472 1.00 91.81 126 ALA A O 1
ATOM 1012 N N . GLU A 1 127 ? 9.380 -0.362 -24.439 1.00 92.25 127 GLU A N 1
ATOM 1013 C CA . GLU A 1 127 ? 9.809 -1.394 -25.390 1.00 92.25 127 GLU A CA 1
ATOM 1014 C C . GLU A 1 127 ? 9.447 -2.788 -24.879 1.00 92.25 127 GLU A C 1
ATOM 1016 O O . GLU A 1 127 ? 8.813 -3.567 -25.590 1.00 92.25 127 GLU A O 1
ATOM 1021 N N . TYR A 1 128 ? 9.739 -3.073 -23.602 1.00 89.94 128 TYR A N 1
ATOM 1022 C CA . TYR A 1 128 ? 9.341 -4.332 -22.983 1.00 89.94 128 TYR A CA 1
ATOM 1023 C C . TYR A 1 128 ? 7.826 -4.552 -23.058 1.00 89.94 128 TYR A C 1
ATOM 1025 O O . TYR A 1 128 ? 7.363 -5.644 -23.378 1.00 89.94 128 TYR A O 1
ATOM 1033 N N . GLN A 1 129 ? 7.029 -3.516 -22.791 1.00 88.88 129 GLN A N 1
ATOM 1034 C CA . GLN A 1 129 ? 5.571 -3.598 -22.864 1.00 88.88 129 GLN A CA 1
ATOM 1035 C C . GLN A 1 129 ? 5.030 -3.703 -24.296 1.00 88.88 129 GLN A C 1
ATOM 1037 O O . GLN A 1 129 ? 3.913 -4.192 -24.461 1.00 88.88 129 GLN A O 1
ATOM 1042 N N . ALA A 1 130 ? 5.796 -3.325 -25.316 1.00 92.19 130 ALA A N 1
ATOM 1043 C CA . ALA A 1 130 ? 5.419 -3.483 -26.718 1.00 92.19 130 ALA A CA 1
ATOM 1044 C C . ALA A 1 130 ? 5.700 -4.894 -27.271 1.00 92.19 130 ALA A C 1
ATOM 1046 O O . ALA A 1 130 ? 5.119 -5.270 -28.286 1.00 92.19 130 ALA A O 1
ATOM 1047 N N . LEU A 1 131 ? 6.543 -5.693 -26.601 1.00 91.00 131 LEU A N 1
ATOM 1048 C CA . LEU A 1 131 ? 6.886 -7.049 -27.047 1.00 91.00 131 LEU A CA 1
ATOM 1049 C C . LEU A 1 131 ? 5.648 -7.967 -27.165 1.00 91.00 131 LEU A C 1
ATOM 1051 O O . LEU A 1 131 ? 4.756 -7.920 -26.300 1.00 91.00 13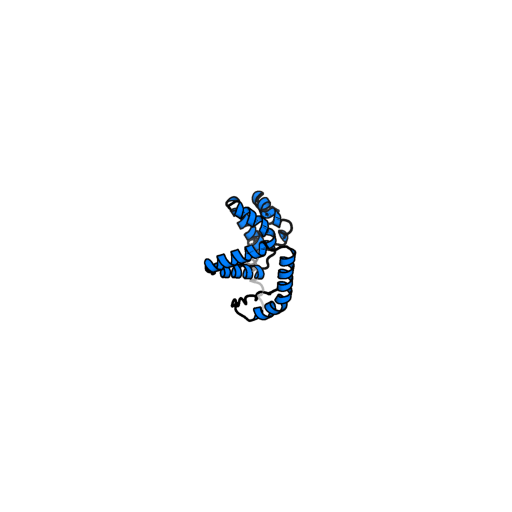1 LEU A O 1
ATOM 1055 N N . PRO A 1 132 ? 5.615 -8.874 -28.162 1.00 93.06 132 PRO A N 1
ATOM 1056 C CA . PRO A 1 132 ? 4.599 -9.914 -28.265 1.00 93.06 132 PRO A CA 1
ATOM 1057 C C . PRO A 1 132 ? 4.524 -10.791 -27.001 1.00 93.06 132 PRO A C 1
ATOM 1059 O O . PRO A 1 132 ? 5.551 -11.058 -26.366 1.00 93.06 132 PRO A O 1
ATOM 1062 N N . PRO A 1 133 ? 3.340 -11.326 -26.636 1.00 88.62 133 PRO A N 1
ATOM 1063 C CA . PRO A 1 133 ? 3.165 -12.119 -25.415 1.00 88.62 133 PRO A CA 1
ATOM 1064 C C . PRO A 1 133 ? 4.118 -13.315 -25.294 1.00 88.62 133 PRO A C 1
ATOM 1066 O O . PRO A 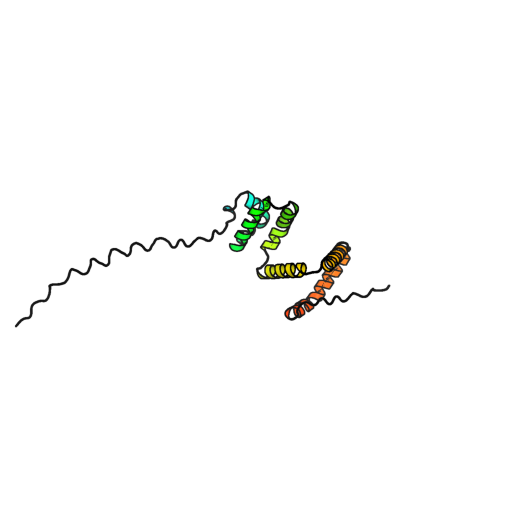1 133 ? 4.558 -13.646 -24.195 1.00 88.62 133 PRO A O 1
ATOM 1069 N N . ILE A 1 134 ? 4.450 -13.959 -26.417 1.00 88.25 134 ILE A N 1
ATOM 1070 C CA . ILE A 1 134 ? 5.368 -15.104 -26.450 1.00 88.25 134 ILE A CA 1
ATOM 1071 C C . ILE A 1 134 ? 6.791 -14.682 -26.076 1.00 88.25 134 ILE A C 1
ATOM 1073 O O . ILE A 1 134 ? 7.452 -15.369 -25.299 1.00 88.25 134 ILE A O 1
ATOM 1077 N N . GLU A 1 135 ? 7.255 -13.541 -26.579 1.00 86.19 135 GLU A N 1
ATOM 1078 C CA . GLU A 1 135 ? 8.593 -13.027 -26.282 1.00 86.19 135 GLU A CA 1
ATOM 1079 C C . GLU A 1 135 ? 8.697 -12.544 -24.838 1.00 86.19 135 GLU A C 1
ATOM 1081 O O . GLU A 1 135 ? 9.656 -12.888 -24.147 1.00 86.19 135 GLU A O 1
ATOM 1086 N N . LYS A 1 136 ? 7.660 -11.865 -24.329 1.00 86.81 136 LYS A N 1
ATOM 1087 C CA . LYS A 1 136 ? 7.562 -11.517 -22.903 1.00 86.81 136 LYS A CA 1
ATOM 1088 C C . LYS A 1 136 ? 7.666 -12.750 -22.010 1.00 86.81 136 LYS A C 1
ATOM 1090 O O . LYS A 1 136 ? 8.482 -12.770 -21.098 1.00 86.81 136 LYS A O 1
ATOM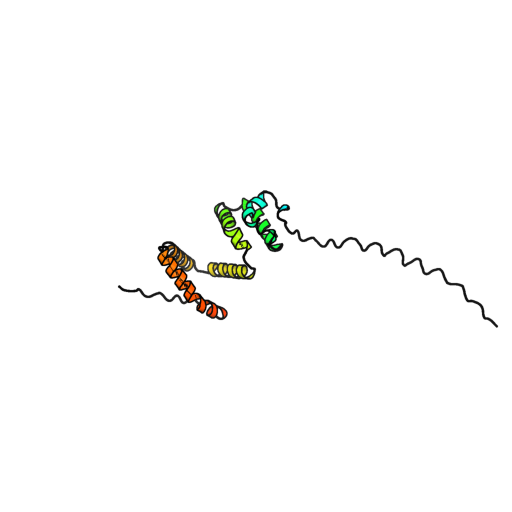 1095 N N . ARG A 1 137 ? 6.922 -13.822 -22.316 1.00 87.25 137 ARG A N 1
ATOM 1096 C CA . ARG A 1 137 ? 6.997 -15.085 -21.557 1.00 87.25 137 ARG A CA 1
ATOM 1097 C C . ARG A 1 137 ? 8.400 -15.693 -21.581 1.00 87.25 137 ARG A C 1
ATOM 1099 O O . ARG A 1 137 ? 8.865 -16.171 -20.549 1.00 87.25 137 ARG A O 1
ATOM 1106 N N . LYS A 1 138 ? 9.096 -15.667 -22.722 1.00 87.12 138 LYS A N 1
ATOM 1107 C CA . LYS A 1 138 ? 10.494 -16.130 -22.807 1.00 87.12 138 LYS A CA 1
ATOM 1108 C C . LYS A 1 138 ? 11.418 -15.302 -21.907 1.00 87.12 138 LYS A C 1
ATOM 1110 O O . LYS A 1 138 ? 12.225 -15.872 -21.181 1.00 87.12 138 LYS A O 1
ATOM 1115 N N . LEU A 1 139 ? 11.266 -13.978 -21.896 1.00 84.50 139 LEU A N 1
ATOM 1116 C CA . LEU A 1 139 ? 12.046 -13.096 -21.022 1.00 84.50 139 LEU A CA 1
ATOM 1117 C C . LEU A 1 139 ? 11.720 -13.303 -19.537 1.00 84.50 139 LEU A C 1
ATOM 1119 O O . LEU A 1 139 ? 12.638 -13.386 -18.723 1.00 84.50 139 LEU A O 1
ATOM 1123 N N . ASP A 1 140 ? 10.443 -13.446 -19.183 1.00 83.25 140 ASP A N 1
ATOM 1124 C CA . ASP A 1 140 ? 10.002 -13.686 -17.807 1.00 83.25 140 ASP A CA 1
ATOM 1125 C C . ASP A 1 140 ? 10.498 -15.044 -17.284 1.00 83.25 140 ASP A C 1
ATOM 1127 O O . ASP A 1 140 ? 11.006 -15.134 -16.166 1.00 83.25 140 ASP A O 1
ATOM 1131 N N . THR A 1 141 ? 10.407 -16.101 -18.098 1.00 83.31 141 THR A N 1
ATOM 1132 C CA . THR A 1 141 ? 10.918 -17.440 -17.748 1.00 83.31 141 THR A CA 1
ATOM 1133 C C . THR A 1 141 ? 12.441 -17.460 -17.632 1.00 83.31 141 THR A C 1
ATOM 1135 O O . THR A 1 141 ? 12.961 -18.015 -16.664 1.00 83.31 141 THR A O 1
ATOM 1138 N N . ALA A 1 142 ? 13.169 -16.791 -18.532 1.00 79.94 142 ALA A N 1
ATOM 1139 C CA . ALA A 1 142 ? 14.622 -16.640 -18.430 1.00 79.94 142 ALA A CA 1
ATOM 1140 C C . ALA A 1 142 ? 15.031 -15.837 -17.180 1.00 79.94 142 ALA A C 1
ATOM 1142 O O . ALA A 1 142 ? 15.973 -16.204 -16.471 1.00 79.94 142 ALA A O 1
ATOM 1143 N N . ALA A 1 143 ? 14.295 -14.770 -16.853 1.00 78.06 143 ALA A N 1
ATOM 1144 C CA . ALA A 1 143 ? 14.511 -13.992 -15.637 1.00 78.06 143 ALA A CA 1
ATOM 1145 C C . ALA A 1 143 ? 14.220 -14.813 -14.368 1.00 78.06 143 ALA A C 1
ATOM 1147 O O . ALA A 1 143 ? 14.965 -14.697 -13.389 1.00 78.06 143 ALA A O 1
ATOM 1148 N N . ALA A 1 144 ? 13.182 -15.656 -14.387 1.00 74.38 144 ALA A N 1
ATOM 1149 C CA . ALA A 1 144 ? 12.824 -16.575 -13.306 1.00 74.38 144 ALA A CA 1
ATOM 1150 C C . ALA A 1 144 ? 13.875 -17.685 -13.109 1.00 74.38 144 ALA A C 1
ATOM 1152 O O . ALA A 1 144 ? 14.256 -17.981 -11.977 1.00 74.38 144 ALA A O 1
ATOM 1153 N N . ALA A 1 145 ? 14.410 -18.244 -14.198 1.00 72.31 145 ALA A N 1
ATOM 1154 C CA . ALA A 1 145 ? 15.463 -19.258 -14.160 1.00 72.31 145 ALA A CA 1
ATOM 1155 C C . ALA A 1 145 ? 16.793 -18.695 -13.621 1.00 72.31 145 ALA A C 1
ATOM 1157 O O . ALA A 1 145 ? 17.465 -19.337 -12.818 1.00 72.31 145 ALA A O 1
ATOM 1158 N N . GLY A 1 146 ? 17.141 -17.451 -13.971 1.00 61.16 146 GLY A N 1
ATOM 1159 C CA . GLY A 1 146 ? 18.347 -16.778 -13.471 1.00 61.16 146 GLY A CA 1
ATOM 1160 C C . GLY A 1 146 ? 18.226 -16.155 -12.070 1.00 61.16 146 GLY A C 1
ATOM 1161 O O . GLY A 1 146 ? 19.214 -15.645 -11.535 1.00 61.16 146 GLY A O 1
ATOM 1162 N N . THR A 1 147 ? 17.039 -16.140 -11.445 1.00 56.00 147 THR A N 1
ATOM 1163 C CA . THR A 1 147 ? 16.842 -15.493 -10.129 1.00 56.00 147 THR A CA 1
ATOM 1164 C C . THR A 1 147 ? 17.156 -16.384 -8.931 1.00 56.00 147 THR A C 1
ATOM 1166 O O . THR A 1 147 ? 17.306 -15.845 -7.831 1.00 56.00 147 THR A O 1
ATOM 1169 N N . GLY A 1 148 ? 17.299 -17.701 -9.114 1.00 52.78 148 GLY A N 1
ATOM 1170 C CA . GLY A 1 148 ? 17.771 -18.605 -8.056 1.00 52.78 148 GLY A CA 1
ATOM 1171 C C . GLY A 1 148 ? 19.173 -18.233 -7.561 1.00 52.78 148 GLY A C 1
ATOM 1172 O O . GLY A 1 148 ? 19.416 -18.195 -6.355 1.00 52.78 148 GLY A O 1
ATOM 1173 N N . ASP A 1 149 ? 20.045 -17.836 -8.487 1.00 50.53 149 ASP A N 1
ATOM 1174 C CA . ASP A 1 149 ? 21.442 -17.490 -8.214 1.00 50.53 149 ASP A CA 1
ATOM 1175 C C . ASP A 1 149 ? 21.604 -16.026 -7.746 1.00 50.53 149 ASP A C 1
ATOM 1177 O O . ASP A 1 149 ? 22.208 -15.727 -6.714 1.00 50.53 149 ASP A O 1
ATOM 1181 N N . ARG A 1 150 ? 20.898 -15.079 -8.386 1.00 50.34 150 ARG A N 1
ATOM 1182 C CA . ARG A 1 150 ? 20.904 -13.658 -7.968 1.00 50.34 150 ARG A CA 1
ATOM 1183 C C . ARG A 1 150 ? 20.332 -13.420 -6.568 1.00 50.34 150 ARG A C 1
ATOM 1185 O O . ARG A 1 150 ? 20.717 -12.452 -5.911 1.00 50.34 150 ARG A O 1
ATOM 1192 N N . ARG A 1 151 ? 19.402 -14.260 -6.094 1.00 47.84 151 ARG A N 1
ATOM 1193 C CA . ARG A 1 151 ? 18.826 -14.141 -4.741 1.00 47.84 151 ARG A CA 1
ATOM 1194 C C . ARG A 1 151 ? 19.839 -14.530 -3.657 1.00 47.84 151 ARG A C 1
ATOM 1196 O O . ARG A 1 151 ? 19.828 -13.893 -2.607 1.00 47.84 151 ARG A O 1
ATOM 1203 N N . LYS A 1 152 ? 20.737 -15.488 -3.930 1.00 45.84 152 LYS A N 1
ATOM 1204 C CA . LYS A 1 152 ? 21.868 -15.829 -3.049 1.00 45.84 152 LYS A CA 1
ATOM 1205 C C . LYS A 1 152 ? 22.967 -14.761 -3.085 1.00 45.84 152 LYS A C 1
ATOM 1207 O O . LYS A 1 152 ? 23.451 -14.365 -2.032 1.00 45.84 152 LYS A O 1
ATOM 1212 N N . LEU A 1 153 ? 23.275 -14.200 -4.257 1.00 42.53 153 LEU A N 1
ATOM 1213 C CA . LEU A 1 153 ? 24.282 -13.132 -4.399 1.00 42.53 153 LEU A CA 1
ATOM 1214 C C . LEU A 1 153 ? 23.848 -11.789 -3.769 1.00 42.53 153 LEU A C 1
ATOM 1216 O O . LEU A 1 153 ? 24.673 -11.011 -3.290 1.00 42.53 153 LEU A O 1
ATOM 1220 N N . ARG A 1 154 ? 22.539 -11.514 -3.699 1.00 44.34 154 ARG A N 1
ATOM 1221 C CA . ARG A 1 154 ? 21.983 -10.285 -3.100 1.00 44.34 154 ARG A CA 1
ATOM 1222 C C . ARG A 1 154 ? 21.947 -10.294 -1.562 1.00 44.34 154 ARG A C 1
ATOM 1224 O O . ARG A 1 154 ? 21.696 -9.246 -0.973 1.00 44.34 154 ARG A O 1
ATOM 1231 N N . ALA A 1 155 ? 22.222 -11.427 -0.910 1.00 47.53 155 ALA A N 1
ATOM 1232 C CA . ALA A 1 155 ? 22.338 -11.504 0.550 1.00 47.53 155 ALA A CA 1
ATOM 1233 C C . ALA A 1 155 ? 23.667 -10.927 1.091 1.00 47.53 155 ALA A C 1
ATOM 1235 O O . ALA A 1 155 ? 23.775 -10.713 2.294 1.00 47.53 155 ALA A O 1
ATOM 1236 N N . GLY A 1 156 ? 24.647 -10.628 0.222 1.00 48.62 156 GLY A N 1
ATOM 1237 C CA . GLY A 1 156 ? 25.962 -10.107 0.630 1.00 48.62 156 GLY A CA 1
ATOM 1238 C C . GLY A 1 156 ? 26.516 -8.920 -0.169 1.00 48.62 156 GLY A C 1
ATOM 1239 O O . GLY A 1 156 ? 27.538 -8.367 0.225 1.00 48.62 156 GLY A O 1
ATOM 1240 N N . ALA A 1 157 ? 25.878 -8.478 -1.258 1.00 43.47 157 ALA A N 1
ATOM 1241 C CA . ALA A 1 157 ? 26.453 -7.456 -2.138 1.00 43.47 157 ALA A CA 1
ATOM 1242 C C . ALA A 1 157 ? 25.581 -6.194 -2.262 1.00 43.47 157 ALA A C 1
ATOM 1244 O O . ALA A 1 157 ? 24.399 -6.252 -2.614 1.00 43.47 157 ALA A O 1
ATOM 1245 N N . LYS A 1 158 ? 26.198 -5.024 -2.028 1.00 38.34 158 LYS A N 1
ATOM 1246 C CA . LYS A 1 158 ? 25.651 -3.715 -2.425 1.00 38.34 158 LYS A CA 1
ATOM 1247 C C . LYS A 1 158 ? 25.374 -3.731 -3.941 1.00 38.34 158 LYS A C 1
ATOM 1249 O O . LYS A 1 158 ? 26.235 -4.182 -4.694 1.00 38.34 158 LYS A O 1
ATOM 1254 N N . PRO A 1 159 ? 24.221 -3.230 -4.419 1.00 44.47 159 PRO A N 1
ATOM 1255 C CA . PRO A 1 159 ? 23.881 -3.305 -5.835 1.00 44.47 159 PRO A CA 1
ATOM 1256 C C . PRO A 1 159 ? 24.726 -2.316 -6.650 1.00 44.47 159 PRO A C 1
ATOM 1258 O O . PRO A 1 159 ? 24.466 -1.113 -6.637 1.00 44.47 159 PRO A O 1
ATOM 1261 N N . GLN A 1 160 ? 25.719 -2.826 -7.379 1.00 36.22 160 GLN A N 1
ATOM 1262 C CA . GLN A 1 160 ? 26.297 -2.148 -8.540 1.00 36.22 160 GLN A CA 1
ATOM 1263 C C . GLN A 1 160 ? 25.562 -2.620 -9.808 1.00 36.22 160 GLN A C 1
ATOM 1265 O O . GLN A 1 160 ? 25.363 -3.824 -9.979 1.00 36.22 160 GLN A O 1
ATOM 1270 N N . PRO A 1 161 ? 25.120 -1.713 -10.698 1.00 41.50 161 PRO A N 1
ATOM 1271 C CA . PRO A 1 161 ? 24.469 -2.093 -11.942 1.00 41.50 161 PRO A CA 1
ATOM 1272 C C . PRO A 1 161 ? 25.519 -2.409 -13.016 1.00 41.50 161 PRO A C 1
ATOM 1274 O O . PRO A 1 161 ? 25.889 -1.545 -13.806 1.00 41.50 161 PRO A O 1
ATOM 1277 N N . SER A 1 162 ? 25.974 -3.659 -13.071 1.00 41.12 162 SER A N 1
ATOM 1278 C CA . SER A 1 162 ? 26.720 -4.188 -14.219 1.00 41.12 162 SER A CA 1
ATOM 1279 C C . SER A 1 162 ? 25.720 -4.647 -15.283 1.00 41.12 162 SER A C 1
ATOM 1281 O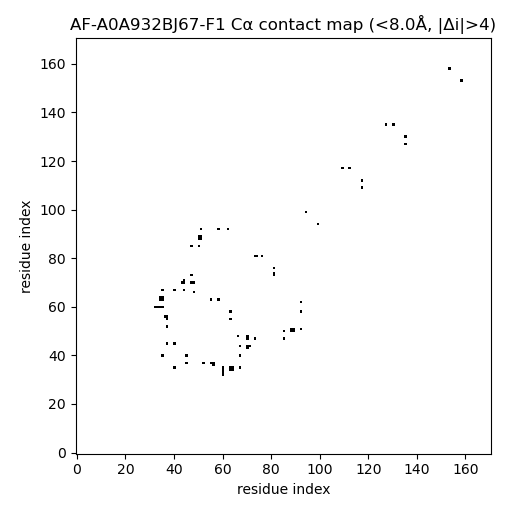 O . SER A 1 162 ? 25.284 -5.797 -15.290 1.00 41.12 162 SER A O 1
ATOM 1283 N N . VAL A 1 163 ? 25.295 -3.736 -16.159 1.00 52.06 163 VAL A N 1
ATOM 1284 C CA . VAL A 1 163 ? 24.490 -4.085 -17.339 1.00 52.06 163 VAL A CA 1
ATOM 1285 C C . VAL A 1 163 ? 25.437 -4.659 -18.396 1.00 52.06 163 VAL A C 1
ATOM 1287 O O . VAL A 1 163 ? 26.065 -3.911 -19.140 1.00 52.06 163 VAL A O 1
ATOM 1290 N N . GLN A 1 164 ? 25.567 -5.987 -18.454 1.00 40.91 164 GLN A N 1
ATOM 1291 C CA . GLN A 1 164 ? 26.099 -6.657 -19.644 1.00 40.91 164 GLN A CA 1
ATOM 1292 C C . GLN A 1 164 ? 25.055 -6.539 -20.759 1.00 40.91 164 GLN A C 1
ATOM 1294 O O . GLN A 1 164 ? 23.926 -7.010 -20.620 1.00 40.91 164 GLN A O 1
ATOM 1299 N N . LYS A 1 165 ? 25.428 -5.849 -21.841 1.00 35.62 165 LYS A N 1
ATOM 1300 C CA . LYS A 1 165 ? 24.657 -5.792 -23.088 1.00 35.62 165 LYS A CA 1
ATOM 1301 C C . LYS A 1 165 ? 24.607 -7.207 -23.688 1.00 35.62 165 LYS A C 1
ATOM 1303 O O . LYS A 1 165 ? 25.675 -7.801 -23.824 1.00 35.62 165 LYS A O 1
ATOM 1308 N N . PRO A 1 166 ? 23.440 -7.762 -24.058 1.00 38.97 166 PRO A N 1
ATOM 1309 C CA . PRO A 1 166 ? 23.414 -8.974 -24.865 1.00 38.97 166 PRO A CA 1
ATOM 1310 C C . PRO A 1 166 ? 23.938 -8.654 -26.271 1.00 38.97 166 PRO A C 1
ATOM 1312 O O . PRO A 1 166 ? 23.488 -7.699 -26.907 1.00 38.97 166 PRO A O 1
ATOM 1315 N N . SER A 1 167 ? 24.920 -9.431 -26.726 1.00 36.19 167 SER A N 1
ATOM 1316 C CA . SER A 1 167 ? 25.456 -9.374 -28.088 1.00 36.19 167 SER A CA 1
ATOM 1317 C C . SER A 1 167 ? 24.367 -9.693 -29.124 1.00 36.19 167 SER A C 1
ATOM 1319 O O . SER A 1 167 ? 23.492 -10.518 -28.843 1.00 36.19 167 SER A O 1
ATOM 1321 N N . PRO A 1 168 ? 24.405 -9.080 -30.321 1.00 40.12 168 PRO A N 1
ATOM 1322 C CA . PRO A 1 168 ? 23.457 -9.384 -31.385 1.00 40.12 168 PRO A CA 1
ATOM 1323 C C . PRO A 1 168 ? 23.693 -10.803 -31.919 1.00 40.12 168 PRO A C 1
ATOM 1325 O O . PRO A 1 168 ? 24.813 -11.162 -32.277 1.00 40.12 168 PRO A O 1
ATOM 1328 N N . VAL A 1 169 ? 22.629 -11.607 -31.971 1.00 39.22 169 VAL A N 1
ATOM 1329 C CA . VAL A 1 169 ? 22.606 -12.862 -32.731 1.00 39.22 169 VAL A CA 1
ATOM 1330 C C . VAL A 1 169 ? 22.485 -12.486 -34.204 1.00 39.22 169 VAL A C 1
ATOM 1332 O O . VAL A 1 169 ? 21.430 -12.035 -34.648 1.00 39.22 169 VAL A O 1
ATOM 1335 N N . THR A 1 170 ? 23.578 -12.627 -34.946 1.00 45.31 170 THR A N 1
ATOM 1336 C CA . THR A 1 170 ? 23.580 -12.581 -36.410 1.00 45.31 170 THR A CA 1
ATOM 1337 C C . THR A 1 170 ? 22.946 -13.871 -36.938 1.00 45.31 170 THR A C 1
ATOM 1339 O O . THR A 1 170 ? 23.241 -14.951 -36.423 1.00 45.31 170 THR A O 1
ATOM 1342 N N . LYS A 1 171 ? 22.054 -13.752 -37.924 1.00 38.25 171 LYS A N 1
ATOM 1343 C CA . LYS A 1 171 ? 21.550 -14.878 -38.721 1.00 38.25 171 LYS A CA 1
ATOM 1344 C C . LYS A 1 171 ? 22.480 -15.120 -39.903 1.00 38.25 171 LYS A C 1
ATOM 1346 O O . LYS A 1 171 ? 23.025 -14.110 -40.401 1.00 38.25 171 LYS A O 1
#

pLDDT: mean 76.19, std 21.25, range [35.62, 97.88]

Sequence (171 aa):
MAEEAARRTLTRALAAIALALAVSAVAAAGPSKKNHSWAELTVDQQEVLAPLKPRWEQLGAEQRRKWVGIAKRYPGMKPQEQQRVQQRMDKWATLTPEQRRAAREQYKSMGKLSPEKRLTLRQQWAEYQALPPIEKRKLDTAAAAGTGDRRKLRAGAKPQPSVQKPSPVTK

Radius of gyration: 33.86 Å; Cα contacts (8 Å, |Δi|>4): 45; chains: 1; bounding box: 47×35×137 Å

Mean predicted aligned error: 16.29 Å

Foldseek 3Di:
DDDDDPDPDPDDDPDPPDPDPPPDPPDPPPPPLPQLPLVNADPQLCVLCVVCVVCSVVQGSVLSVVSSVCSVCLVVDDPVVSVVCSVCVNVVRPQDPVNVVVVVVVVVVLVPDDPVRVVVVVVVVVVLVPDDPVVVVVVVVVVVVVVVPVVVVVVPDDDDDPDDDDDDDDD

Solvent-accessible surface area (backbone atoms only — not comparable to full-atom values): 11137 Å² total; per-residue (Å²): 142,78,89,84,79,83,90,85,86,89,87,87,84,85,85,85,85,84,85,78,91,82,82,85,77,82,69,88,74,62,82,74,73,79,62,67,48,80,85,75,47,52,71,72,41,46,63,66,43,48,82,42,59,94,50,50,87,76,45,52,56,70,55,42,55,51,50,53,59,45,38,74,49,43,85,80,45,54,72,74,53,45,51,52,47,62,77,41,43,53,67,60,70,70,50,48,75,63,57,48,50,53,51,51,53,52,50,55,55,61,69,70,48,52,72,66,58,52,48,54,54,49,48,55,50,50,54,57,70,67,47,55,70,69,57,45,50,53,51,51,51,53,52,59,66,55,40,69,58,52,58,62,56,56,76,80,48,83,89,72,89,81,78,78,78,82,77,84,84,81,131

Nearest PDB structures (foldseek):
  7udj-assembly1_H  TM=4.886E-01  e=6.982E+00  synthetic construct